Protein 7ZUG (pdb70)

Sequence (86 aa):
NDDGFVRLRGLPFGCSKEEIVQQFFSSGLEIVPNNGITLPPVVDDFQQGRRSTGEEAFVQFASQQEIAEEKALKKHKKERRIGHRYIEIFKSSRRAEVRRTH

Radius of gyration: 11.59 Å; Cα 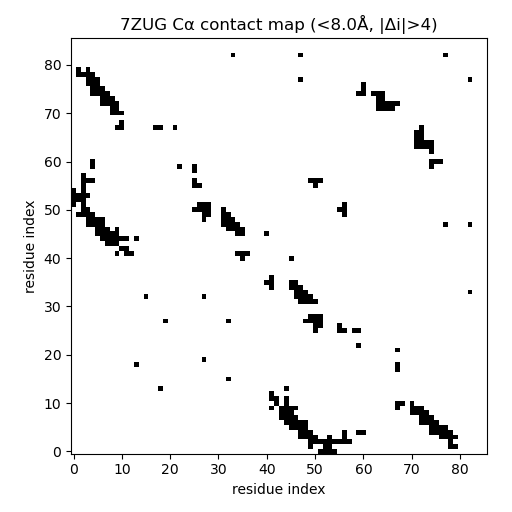contacts (8 Å, |Δi|>4): 181; chains: 1; bounding box: 26×24×28 Å

Structure (mmCIF, N/CA/C/O backbone):
data_7ZUG
#
_entry.id   7ZUG
#
_cell.length_a   81.295
_cell.length_b   81.295
_cell.length_c   30.322
_cell.angle_alpha   90.000
_cell.angle_beta   90.000
_cell.angle_gamma   120.000
#
_symmetry.space_group_name_H-M   'P 62'
#
loop_
_entity.id
_entity.type
_entity.pdbx_description
1 polymer 'Heterogeneous nuclear ribonucleoprotein H, N-terminally processed'
2 non-polymer 'IODIDE ION'
3 non-polymer 'SODIUM ION'
4 non-polymer 'CHLORIDE ION'
5 water water
#
loop_
_atom_site.group_PDB
_atom_site.id
_atom_site.type_symbol
_atom_site.label_atom_id
_atom_site.label_alt_id
_atom_site.label_comp_id
_atom_site.label_asym_id
_atom_site.label_entity_id
_atom_site.label_seq_id
_atom_site.pdbx_PDB_ins_code
_atom_site.Cartn_x
_atom_site.Cartn_y
_atom_site.Cartn_z
_atom_site.occupancy
_atom_site.B_iso_or_equiv
_atom_site.auth_seq_id
_atom_site.auth_comp_id
_atom_site.auth_asym_id
_atom_site.auth_atom_id
_atom_site.pdbx_PDB_model_num
ATOM 1 N N . ASN A 1 17 ? 67.216 14.093 7.521 1.000 89.896 17 ASN AAA N 1
ATOM 2 C CA . ASN A 1 17 ? 66.226 15.196 7.715 1.000 79.712 17 ASN AAA CA 1
ATOM 3 C C . ASN A 1 17 ? 65.880 15.808 6.351 1.000 76.830 17 ASN AAA C 1
ATOM 4 O O . ASN A 1 17 ? 66.465 16.860 6.004 1.000 81.968 17 ASN AAA O 1
ATOM 15 N N . ASP A 1 18 ? 64.963 15.164 5.616 1.000 67.275 18 ASP AAA N 1
ATOM 16 C CA A ASP A 1 18 ? 64.462 15.652 4.297 0.700 53.019 18 ASP AAA CA 1
ATOM 17 C CA B ASP A 1 18 ? 64.439 15.647 4.309 0.300 53.314 18 ASP AAA CA 1
ATOM 18 C C . ASP A 1 18 ? 63.900 17.077 4.487 1.000 43.929 18 ASP AAA C 1
ATOM 19 O O . ASP A 1 18 ? 64.405 17.989 3.803 1.000 51.091 18 ASP AAA O 1
ATOM 35 N N . GLY A 1 19 ? 62.919 17.253 5.383 1.000 33.846 19 GLY AAA N 1
ATOM 36 C CA . GLY A 1 19 ? 62.355 18.542 5.827 1.000 28.063 19 GLY AAA CA 1
ATOM 37 C C . GLY A 1 19 ? 61.372 19.192 4.859 1.000 24.313 19 GLY AAA C 1
ATOM 38 O O . GLY A 1 19 ? 61.188 20.403 4.928 1.000 23.786 19 GLY AAA O 1
ATOM 42 N N . PHE A 1 20 ? 60.716 18.453 3.980 1.000 24.610 20 PHE AAA N 1
ATOM 43 C CA . PHE A 1 20 ? 59.835 19.063 2.961 1.000 23.303 20 PHE AAA CA 1
ATOM 44 C C . PHE A 1 20 ? 58.380 18.990 3.420 1.000 22.742 20 PHE AAA C 1
ATOM 45 O O . PHE A 1 20 ? 57.920 17.917 3.881 1.000 23.690 20 PHE AAA O 1
ATOM 62 N N . VAL A 1 21 ? 57.641 20.075 3.202 1.000 20.958 21 VAL AAA N 1
ATOM 63 C CA . VAL A 1 21 ? 56.159 20.128 3.307 1.000 20.998 21 VAL AAA CA 1
ATOM 64 C C . VAL A 1 21 ? 55.570 20.663 2.009 1.000 19.302 21 VAL AAA C 1
ATOM 65 O O . VAL A 1 21 ? 56.294 21.296 1.209 1.000 20.092 21 VAL AAA O 1
ATOM 78 N N . ARG A 1 22 ? 54.299 20.361 1.804 1.000 19.397 22 ARG AAA N 1
ATOM 79 C CA . ARG A 1 22 ? 53.517 20.864 0.687 1.000 20.623 22 ARG AAA CA 1
ATOM 80 C C . ARG A 1 22 ? 52.382 21.712 1.236 1.000 19.309 22 ARG AAA C 1
ATOM 81 O O . ARG A 1 22 ? 51.756 21.354 2.238 1.000 20.772 22 ARG AAA O 1
ATOM 102 N N . LEU A 1 23 ?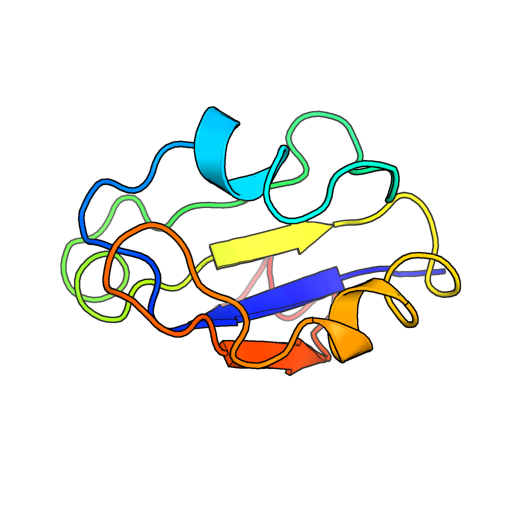 52.160 22.872 0.619 1.000 18.198 23 LEU AAA N 1
ATOM 103 C CA . LEU A 1 23 ? 51.096 23.808 1.016 1.000 18.352 23 LEU AAA CA 1
ATOM 104 C C . LEU A 1 23 ? 50.008 23.729 -0.030 1.000 18.850 23 LEU AAA C 1
ATOM 105 O O . LEU A 1 23 ? 50.277 23.446 -1.192 1.000 19.827 23 LEU AAA O 1
ATOM 121 N N . ARG A 1 24 ? 48.807 24.067 0.428 1.000 19.162 24 ARG AAA N 1
ATOM 122 C CA . ARG A 1 24 ? 47.686 24.271 -0.481 1.000 21.285 24 ARG AAA CA 1
ATOM 123 C C . ARG A 1 24 ? 46.860 25.410 0.090 1.000 19.307 24 ARG AAA C 1
ATOM 124 O O . ARG A 1 24 ? 46.804 25.595 1.335 1.000 20.745 24 ARG AAA O 1
ATOM 145 N N . GLY A 1 25 ? 46.171 26.167 -0.776 1.000 21.885 25 GLY AAA N 1
ATOM 146 C CA . GLY A 1 25 ? 45.305 27.268 -0.332 1.000 24.110 25 GLY AAA CA 1
ATOM 147 C C . GLY A 1 25 ? 45.986 28.629 -0.282 1.000 22.515 25 GLY AAA C 1
ATOM 148 O O . GLY A 1 25 ? 45.360 29.626 0.139 1.000 23.589 25 GLY AAA O 1
ATOM 152 N N . LEU A 1 26 ? 47.261 28.706 -0.664 1.000 19.170 26 LEU AAA N 1
ATOM 153 C CA . LEU A 1 26 ? 47.867 30.066 -0.667 1.000 18.806 26 LEU AAA CA 1
ATOM 154 C C . LEU A 1 26 ? 47.028 30.995 -1.541 1.000 18.673 26 LEU AAA C 1
ATOM 155 O O . LEU A 1 26 ? 46.592 30.616 -2.608 1.000 18.938 26 LEU AAA O 1
ATOM 171 N N . PRO A 1 27 ? 46.902 32.270 -1.169 1.000 18.698 27 PRO AAA N 1
ATOM 172 C CA . PRO A 1 27 ? 46.370 33.292 -2.053 1.000 19.918 27 PRO AAA CA 1
ATOM 173 C C . PRO A 1 27 ? 47.050 33.275 -3.422 1.000 19.515 27 PRO AAA C 1
ATOM 174 O O . PRO A 1 27 ? 48.250 33.030 -3.522 1.000 20.979 27 PRO AAA O 1
ATOM 185 N N . PHE A 1 28 ? 46.262 33.556 -4.453 1.000 22.091 28 PHE AAA N 1
ATOM 186 C CA . PHE A 1 28 ? 46.826 33.733 -5.801 1.000 22.636 28 PHE AAA CA 1
ATOM 187 C C . PHE A 1 28 ? 47.874 34.868 -5.734 1.000 23.308 28 PHE AAA C 1
ATOM 188 O O . PHE A 1 28 ? 47.601 35.980 -5.212 1.000 27.660 28 PHE AAA O 1
ATOM 205 N N . GLY A 1 29 ? 49.045 34.603 -6.258 1.000 28.052 29 GLY AAA N 1
ATOM 206 C CA . GLY A 1 29 ? 50.124 35.621 -6.196 1.000 30.482 29 GLY AAA CA 1
ATOM 207 C C . GLY A 1 29 ? 50.702 35.865 -4.792 1.000 28.293 29 GLY AAA C 1
ATOM 208 O O . GLY A 1 29 ? 51.505 36.811 -4.614 1.000 28.887 29 GLY AAA O 1
ATOM 212 N N . CYS A 1 30 ? 50.445 34.984 -3.827 1.000 22.716 30 CYS AAA N 1
ATOM 213 C CA . CYS A 1 30 ? 51.131 34.961 -2.517 1.000 20.654 30 CYS AAA CA 1
ATOM 214 C C . CYS A 1 30 ? 52.625 35.079 -2.729 1.000 20.980 30 CYS AAA C 1
ATOM 215 O O . CYS A 1 30 ? 53.197 34.402 -3.582 1.000 24.239 30 CYS AAA O 1
ATOM 223 N N . SER A 1 31 ? 53.242 35.907 -1.928 1.000 20.060 31 SER AAA N 1
ATOM 224 C CA . SER A 1 31 ? 54.679 36.185 -2.047 1.000 19.520 31 SER AAA CA 1
ATOM 225 C C . SER A 1 31 ? 55.500 35.255 -1.131 1.000 17.130 31 SER AAA C 1
ATOM 226 O O . SER A 1 31 ? 55.065 34.821 -0.074 1.000 18.085 31 SER AAA O 1
ATOM 234 N N . LYS A 1 32 ? 56.788 35.094 -1.439 1.000 18.051 32 LYS AAA N 1
ATOM 235 C CA . LYS A 1 32 ? 57.717 34.374 -0.528 1.000 16.997 32 LYS AAA CA 1
ATOM 236 C C . LYS A 1 32 ? 57.809 35.078 0.836 1.000 16.540 32 LYS AAA C 1
ATOM 237 O O . LYS A 1 32 ? 57.927 34.444 1.875 1.000 16.860 32 LYS AAA O 1
ATOM 256 N N . GLU A 1 33 ? 57.727 36.435 0.836 1.000 17.665 33 GLU AAA N 1
ATOM 257 C CA . GLU A 1 33 ? 57.798 37.219 2.103 1.000 16.670 33 GLU AAA CA 1
ATOM 258 C C . GLU A 1 33 ? 56.692 36.718 3.034 1.000 16.036 33 GLU AAA C 1
ATOM 259 O O . GLU A 1 33 ? 56.893 36.528 4.235 1.000 17.538 33 GLU AAA O 1
ATOM 271 N N . GLU A 1 34 ? 55.491 36.562 2.489 1.000 16.396 34 GLU AAA N 1
ATOM 272 C CA . GLU A 1 34 ? 54.327 36.123 3.285 1.000 16.642 34 GLU AAA CA 1
ATOM 273 C C . GLU A 1 34 ? 54.503 34.674 3.780 1.000 16.773 34 GLU AAA C 1
ATOM 274 O O . GLU A 1 34 ? 54.217 34.403 4.917 1.000 17.358 34 GLU AAA O 1
ATOM 286 N N . ILE A 1 35 ? 55.077 33.825 2.937 1.000 16.978 35 ILE AAA N 1
ATOM 287 C CA . ILE A 1 35 ? 55.221 32.393 3.320 1.000 17.679 35 ILE AAA CA 1
ATOM 288 C C . ILE A 1 35 ? 56.303 32.249 4.379 1.000 16.801 35 ILE AAA C 1
ATOM 289 O O . ILE A 1 35 ? 56.127 31.541 5.401 1.000 17.525 35 ILE AAA O 1
ATOM 305 N N . VAL A 1 36 ? 57.430 32.949 4.222 1.000 15.649 36 VAL AAA N 1
ATOM 306 C CA . VAL A 1 36 ? 58.494 32.849 5.254 1.000 16.598 36 VAL AAA CA 1
ATOM 307 C C . VAL A 1 36 ? 57.969 33.335 6.608 1.000 16.790 36 VAL AAA C 1
ATOM 308 O O . VAL A 1 36 ? 58.181 32.724 7.661 1.000 17.844 36 VAL AAA O 1
ATOM 321 N N . GLN A 1 37 ? 57.289 34.490 6.614 1.000 17.279 37 GLN AAA N 1
ATOM 322 C CA A GLN A 1 37 ? 56.816 35.085 7.883 0.500 17.401 37 GLN AAA CA 1
ATOM 323 C CA B GLN A 1 37 ? 56.812 35.089 7.878 0.500 17.337 37 GLN AAA CA 1
ATOM 324 C C . GLN A 1 37 ? 55.696 34.240 8.488 1.000 16.069 37 GLN AAA C 1
ATOM 325 O O . GLN A 1 37 ? 55.616 34.166 9.717 1.000 18.690 37 GLN AAA O 1
ATOM 351 N N . PHE A 1 38 ? 54.912 33.578 7.650 1.000 17.138 38 PHE AAA N 1
ATOM 352 C CA . PHE A 1 38 ? 53.918 32.596 8.139 1.000 17.626 38 PHE AAA CA 1
ATOM 353 C C . PHE A 1 38 ? 54.622 31.528 8.973 1.000 17.130 38 PHE AAA C 1
ATOM 354 O O . PHE A 1 38 ? 54.115 31.084 9.982 1.000 19.803 38 PHE AAA O 1
ATOM 371 N N . PHE A 1 39 ? 55.831 31.142 8.545 1.000 17.534 39 PHE AAA N 1
ATOM 372 C CA . PHE A 1 39 ? 56.655 30.127 9.240 1.000 18.335 39 PHE AAA CA 1
ATOM 373 C C . PHE A 1 39 ? 57.727 30.772 10.105 1.000 21.139 39 PHE AAA C 1
ATOM 374 O O . PHE A 1 39 ? 58.829 30.229 10.294 1.000 20.058 39 PHE AAA O 1
ATOM 391 N N . SER A 1 40 ? 57.472 31.943 10.663 1.000 22.224 40 SER AAA N 1
ATOM 392 C CA A SER A 1 40 ? 58.515 32.706 11.398 0.650 23.705 40 SER AAA CA 1
ATOM 393 C CA B SER A 1 40 ? 58.501 32.707 11.414 0.350 24.604 40 SER AAA CA 1
ATOM 394 C C . SER A 1 40 ? 59.169 31.790 12.443 1.000 23.208 40 SER AAA C 1
ATOM 395 O O . SER A 1 40 ? 58.461 31.236 13.226 1.000 25.427 40 SER AAA O 1
ATOM 409 N N . GLY A 1 41 ? 60.507 31.790 12.522 1.000 25.861 41 GLY AAA N 1
ATOM 410 C CA . GLY A 1 41 ? 61.274 31.020 13.521 1.000 27.884 41 GLY AAA CA 1
ATOM 411 C C . GLY A 1 41 ? 61.458 29.564 13.142 1.000 30.243 41 GLY AAA C 1
ATOM 412 O O . GLY A 1 41 ? 62.143 28.836 13.900 1.000 31.617 41 GLY AAA O 1
ATOM 416 N N . LEU A 1 42 ? 60.943 29.142 11.999 1.000 23.066 42 LEU AAA N 1
ATOM 417 C CA . LEU A 1 42 ? 61.201 27.798 11.463 1.000 21.322 42 LEU AAA CA 1
ATOM 418 C C . LEU A 1 42 ? 62.069 27.969 10.230 1.000 20.176 42 LEU AAA C 1
ATOM 419 O O . LEU A 1 42 ? 61.582 28.425 9.214 1.000 23.261 42 LEU AAA O 1
ATOM 435 N N . GLU A 1 43 ? 63.330 27.556 10.328 1.000 20.338 43 GLU AAA N 1
ATOM 436 C CA . GLU A 1 43 ? 64.350 27.861 9.325 1.000 21.810 43 GLU AAA CA 1
ATOM 437 C C . GLU A 1 43 ? 64.065 27.159 8.003 1.000 19.303 43 GLU AAA C 1
ATOM 438 O O . GLU A 1 43 ? 63.981 25.916 7.946 1.000 21.191 43 GLU AAA O 1
ATOM 450 N N . ILE A 1 44 ? 63.945 27.955 6.961 1.000 19.204 44 ILE AAA N 1
ATOM 451 C CA . ILE A 1 44 ? 63.781 27.516 5.569 1.000 18.144 44 ILE AAA CA 1
ATOM 452 C C . ILE A 1 44 ? 65.141 27.610 4.901 1.000 19.373 44 ILE AAA C 1
ATOM 453 O O . ILE A 1 44 ? 65.840 28.612 5.067 1.000 20.246 44 ILE AAA O 1
ATOM 469 N N . VAL A 1 45 ? 65.492 26.616 4.112 1.000 20.353 45 VAL AAA N 1
ATOM 470 C CA . VAL A 1 45 ? 66.818 26.664 3.466 1.000 21.604 45 VAL AAA CA 1
ATOM 471 C C . VAL A 1 45 ? 66.793 27.709 2.367 1.000 20.432 45 VAL AAA C 1
ATOM 472 O O . VAL A 1 45 ? 65.726 28.172 1.947 1.000 19.770 45 VAL AAA O 1
ATOM 485 N N . PRO A 1 46 ? 67.974 28.164 1.889 1.000 21.039 46 PRO AAA N 1
ATOM 486 C CA . PRO A 1 46 ? 67.996 29.085 0.751 1.000 21.349 46 PRO AAA CA 1
ATOM 487 C C . PRO A 1 46 ? 67.228 28.574 -0.469 1.000 21.002 46 PRO AAA C 1
ATOM 488 O O . PRO A 1 46 ? 67.298 27.386 -0.816 1.000 22.408 46 PRO AAA O 1
ATOM 499 N N . ASN A 1 47 ? 66.366 29.432 -1.025 1.000 21.198 47 ASN AAA N 1
ATOM 500 C CA A ASN A 1 47 ? 65.508 29.055 -2.174 0.700 21.868 47 ASN AAA CA 1
ATOM 501 C CA B ASN A 1 47 ? 65.505 29.059 -2.167 0.300 20.909 47 ASN AAA CA 1
ATOM 502 C C . ASN A 1 47 ? 64.615 27.876 -1.761 1.000 19.836 47 ASN AAA C 1
ATOM 503 O O . ASN A 1 47 ? 64.188 27.157 -2.656 1.000 22.086 47 ASN AAA O 1
ATOM 523 N N . GLY A 1 48 ? 64.315 27.752 -0.465 1.000 18.646 48 GLY AAA N 1
ATOM 524 C CA . GLY A 1 48 ? 63.546 26.597 0.025 1.000 18.720 48 GLY AAA CA 1
ATOM 525 C C . GLY A 1 48 ? 62.066 26.629 -0.317 1.000 19.066 48 GLY AAA C 1
ATOM 526 O O . GLY A 1 48 ? 61.431 25.581 -0.154 1.000 19.034 48 GLY AAA O 1
ATOM 530 N N . ILE A 1 49 ? 61.525 27.732 -0.801 1.000 18.168 49 ILE AAA N 1
ATOM 531 C CA . ILE A 1 49 ? 60.108 27.780 -1.240 1.000 17.455 49 ILE AAA CA 1
ATOM 532 C C . ILE A 1 49 ? 60.060 27.603 -2.741 1.000 18.779 49 ILE AAA C 1
ATOM 533 O O . ILE A 1 49 ? 60.655 28.422 -3.472 1.000 20.352 49 ILE AAA O 1
ATOM 549 N N . THR A 1 50 ? 59.387 26.542 -3.191 1.000 17.854 50 THR AAA N 1
ATOM 550 C CA . THR A 1 50 ? 59.196 26.270 -4.619 1.000 20.249 50 THR AAA CA 1
ATOM 551 C C . THR A 1 50 ? 57.749 26.612 -4.987 1.000 20.321 50 THR AAA C 1
ATOM 552 O O . THR A 1 50 ? 56.821 25.988 -4.479 1.000 21.632 50 THR AAA O 1
ATOM 563 N N . LEU A 1 51 ? 57.582 27.621 -5.817 1.000 22.625 51 LEU AAA N 1
ATOM 564 C CA . LEU A 1 51 ? 56.252 28.095 -6.295 1.000 22.035 51 LEU AAA CA 1
ATOM 565 C C . LEU A 1 51 ? 55.943 27.510 -7.663 1.000 23.142 51 LEU AAA C 1
ATOM 566 O O . LEU A 1 51 ? 56.838 27.312 -8.474 1.000 31.181 51 LEU AAA O 1
ATOM 582 N N A PRO A 1 52 ? 54.667 27.208 -7.960 0.500 23.058 52 PRO AAA N 1
ATOM 583 N N B PRO A 1 52 ? 54.649 27.258 -7.980 0.500 23.398 52 PRO AAA N 1
ATOM 584 C CA A PRO A 1 5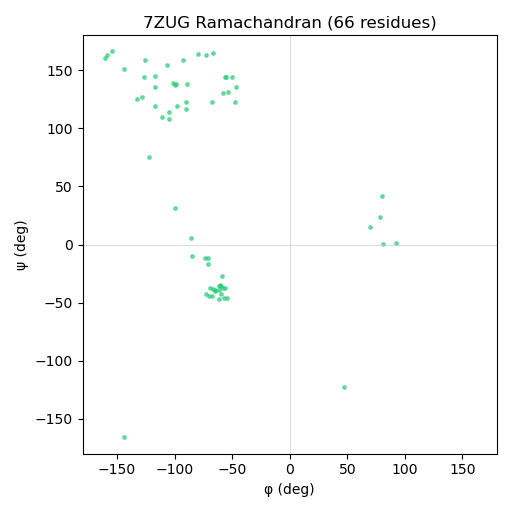2 ? 54.256 26.946 -9.328 0.500 24.250 52 PRO AAA CA 1
ATOM 585 C CA B PRO A 1 52 ? 54.230 26.470 -9.148 0.500 23.818 52 PRO AAA CA 1
ATOM 586 C C A PRO A 1 52 ? 54.482 28.240 -10.115 0.500 21.259 52 PRO AAA C 1
ATOM 587 C C B PRO A 1 52 ? 54.330 27.190 -10.501 0.500 18.915 52 PRO AAA C 1
ATOM 588 O O A PRO A 1 52 ? 54.283 29.326 -9.568 0.500 24.049 52 PRO AAA O 1
ATOM 589 O O B PRO A 1 52 ? 54.183 28.385 -10.529 0.500 21.344 52 PRO AAA O 1
ATOM 610 N N A VAL A 1 53 ? 54.944 28.095 -11.351 0.500 22.245 53 VAL AAA N 1
ATOM 611 N N B VAL A 1 53 ? 54.535 26.430 -11.589 0.500 22.384 53 VAL AAA N 1
ATOM 612 C CA A VAL A 1 53 ? 54.959 29.192 -12.354 0.500 27.092 53 VAL AAA CA 1
ATOM 613 C CA B VAL A 1 53 ? 54.788 27.018 -12.942 0.500 24.052 53 VAL AAA CA 1
ATOM 614 C C A VAL A 1 53 ? 53.788 28.980 -13.302 0.500 24.311 53 VAL AAA C 1
ATOM 615 C C B VAL A 1 53 ? 53.450 27.314 -13.616 0.500 19.190 53 VAL AAA C 1
ATOM 616 O O A VAL A 1 53 ? 53.683 29.733 -14.274 0.500 26.915 53 VAL AAA O 1
ATOM 617 O O B VAL A 1 53 ? 53.407 28.103 -14.556 0.500 25.424 53 VAL AAA O 1
ATOM 642 N N A ASP A 1 54 ? 52.916 28.021 -13.017 0.500 18.738 54 ASP AAA N 1
ATOM 643 N N B ASP A 1 54 ? 52.389 26.689 -13.144 0.500 18.964 54 ASP AAA N 1
ATOM 644 C CA A ASP A 1 54 ? 51.720 27.751 -13.848 0.500 17.065 54 ASP AAA CA 1
ATOM 645 C CA B ASP A 1 54 ? 51.113 26.635 -13.880 0.500 17.696 54 ASP AAA CA 1
ATOM 646 C C A ASP A 1 54 ? 50.434 28.202 -13.129 0.500 18.834 54 ASP AAA C 1
ATOM 647 C C B ASP A 1 54 ? 50.087 27.513 -13.143 0.500 20.395 54 ASP AAA C 1
ATOM 648 O O A ASP A 1 54 ? 50.394 28.318 -11.912 0.500 18.767 54 ASP AAA O 1
ATOM 649 O O B ASP A 1 54 ? 50.049 27.488 -11.919 0.500 16.169 54 ASP AAA O 1
ATOM 666 N N . PHE A 1 55 ? 49.359 28.335 -13.900 1.000 21.182 55 PHE AAA N 1
ATOM 667 C CA . PHE A 1 55 ? 48.097 28.939 -13.422 1.000 18.837 55 PHE AAA CA 1
ATOM 668 C C . PHE A 1 55 ? 47.288 27.978 -12.533 1.000 18.373 55 PHE AAA C 1
ATOM 669 O O . PHE A 1 55 ? 46.735 28.412 -11.516 1.000 17.169 55 PHE AAA O 1
ATOM 686 N N . GLN A 1 56 ? 47.179 26.680 -12.858 1.000 20.039 56 GLN AAA N 1
ATOM 687 C CA A GLN A 1 56 ? 46.360 25.773 -11.996 0.600 21.441 56 GLN AAA CA 1
ATOM 688 C CA B GLN A 1 56 ? 46.474 25.670 -12.053 0.400 19.509 56 GLN AAA CA 1
ATOM 689 C C . GLN A 1 56 ? 47.059 25.679 -10.632 1.000 19.578 56 GLN AAA C 1
ATOM 690 O O . GLN A 1 56 ? 46.356 25.770 -9.663 1.000 20.108 56 GLN AAA O 1
ATOM 716 N N . GLY A 1 57 ? 48.384 25.511 -10.562 1.000 21.649 57 GLY AAA N 1
ATOM 717 C CA . GLY A 1 57 ? 49.090 25.428 -9.269 1.000 21.421 57 GLY AAA CA 1
ATOM 718 C C . GLY A 1 57 ? 48.912 26.708 -8.482 1.000 17.888 57 GLY AAA C 1
ATOM 719 O O . GLY A 1 57 ? 48.742 26.703 -7.288 1.000 19.573 57 GLY AAA O 1
ATOM 723 N N . ARG A 1 58 ? 48.954 27.835 -9.165 1.000 17.841 58 ARG AAA N 1
ATOM 724 C CA A ARG A 1 58 ? 48.792 29.148 -8.499 0.500 19.153 58 ARG AAA CA 1
ATOM 725 C CA B ARG A 1 58 ? 48.791 29.144 -8.493 0.500 18.891 58 ARG AAA CA 1
ATOM 726 C C . ARG A 1 58 ? 47.347 29.283 -8.013 1.000 18.721 58 ARG AAA C 1
ATOM 727 O O . ARG A 1 58 ? 47.137 29.806 -6.948 1.000 20.578 58 ARG AAA O 1
ATOM 767 N N . SER A 1 59 ? 46.393 28.748 -8.765 1.000 17.467 59 SER AAA N 1
ATOM 768 C CA . SER A 1 59 ? 44.946 28.831 -8.381 1.000 19.365 59 SER AAA CA 1
ATOM 769 C C . SER A 1 59 ? 44.693 27.944 -7.151 1.0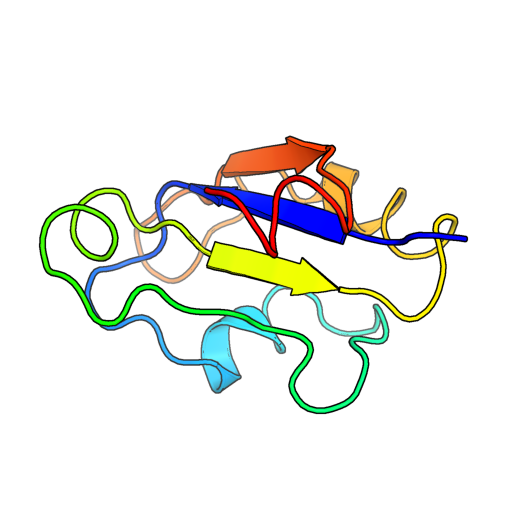00 19.786 59 SER AAA C 1
ATOM 770 O O . SER A 1 59 ? 44.041 28.406 -6.205 1.000 23.059 59 SER AAA O 1
ATOM 778 N N . THR A 1 60 ? 45.245 26.737 -7.148 1.000 21.672 60 THR AAA N 1
ATOM 779 C CA . THR A 1 60 ? 45.224 25.803 -5.985 1.000 25.630 60 THR AAA CA 1
ATOM 780 C C . THR A 1 60 ? 45.912 26.496 -4.798 1.000 22.155 60 THR AAA C 1
ATOM 781 O O . THR A 1 60 ? 45.553 26.286 -3.641 1.000 22.914 60 THR AAA O 1
ATOM 792 N N . GLY A 1 61 ? 46.929 27.264 -5.073 1.000 19.847 61 GLY AAA N 1
ATOM 793 C CA . GLY A 1 61 ? 47.731 27.889 -4.011 1.000 19.347 61 GLY AAA CA 1
ATOM 794 C C . GLY A 1 61 ? 48.712 26.871 -3.458 1.000 17.295 61 GLY AAA C 1
ATOM 795 O O . GLY A 1 61 ? 48.932 26.845 -2.256 1.000 18.183 61 GLY AAA O 1
ATOM 799 N N . GLU A 1 62 ? 49.319 26.088 -4.352 1.000 18.838 62 GLU AAA N 1
ATOM 800 C CA A GLU A 1 62 ? 50.331 25.092 -3.942 0.400 20.280 62 GLU AAA CA 1
ATOM 801 C CA B GLU A 1 62 ? 50.339 25.067 -3.998 0.600 20.002 62 GLU AAA CA 1
ATOM 802 C C . GLU A 1 62 ? 5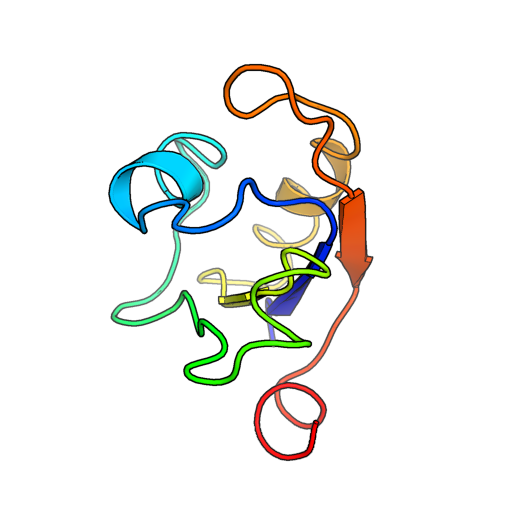1.711 25.714 -3.805 1.000 17.788 62 GLU AAA C 1
ATOM 803 O O . GLU A 1 62 ? 52.021 26.727 -4.453 1.000 20.228 62 GLU AAA O 1
ATOM 825 N N . ALA A 1 63 ? 52.472 25.134 -2.940 1.000 18.570 63 ALA AAA N 1
ATOM 826 C CA . ALA A 1 63 ? 53.918 25.407 -2.867 1.000 17.165 63 ALA AAA CA 1
ATOM 827 C C . ALA A 1 63 ? 54.573 24.243 -2.168 1.000 18.101 63 ALA AAA C 1
ATOM 828 O O . ALA A 1 63 ? 53.873 23.471 -1.493 1.000 19.058 63 ALA AAA O 1
ATOM 835 N N . PHE A 1 64 ? 55.861 24.127 -2.303 1.000 18.701 64 PHE AAA N 1
ATOM 836 C CA . PHE A 1 64 ? 56.631 23.224 -1.441 1.000 19.148 64 PHE AAA CA 1
ATOM 837 C C . PHE A 1 64 ? 57.588 24.090 -0.646 1.000 17.951 64 PHE AAA C 1
ATOM 838 O O . PHE A 1 64 ? 58.074 25.107 -1.140 1.000 18.852 64 PHE AAA O 1
ATOM 855 N N . VAL A 1 65 ? 57.837 23.701 0.584 1.000 17.691 65 VAL AAA N 1
ATOM 856 C CA . VAL A 1 65 ? 58.779 24.369 1.482 1.000 16.698 65 VAL AAA CA 1
ATOM 857 C C . VAL A 1 65 ? 59.738 23.344 2.050 1.000 18.642 65 VAL AAA C 1
ATOM 858 O O . VAL A 1 65 ? 59.307 22.342 2.630 1.000 19.539 65 VAL AAA O 1
ATOM 871 N N . GLN A 1 66 ? 61.020 23.659 1.889 1.000 18.542 66 GLN AAA N 1
ATOM 872 C CA . GLN A 1 66 ? 62.094 22.827 2.445 1.000 19.072 66 GLN AAA CA 1
ATOM 873 C C . GLN A 1 66 ? 62.683 23.526 3.667 1.000 18.451 66 GLN AAA C 1
ATOM 874 O O . GLN A 1 66 ? 63.290 24.601 3.534 1.000 19.887 66 GLN AAA O 1
ATOM 888 N N . PHE A 1 67 ? 62.397 22.991 4.837 1.000 19.462 67 PHE AAA N 1
ATOM 889 C CA . PHE A 1 67 ? 62.969 23.411 6.119 1.000 21.566 67 PHE AAA CA 1
ATOM 890 C C . PHE A 1 67 ? 64.355 22.806 6.266 1.000 22.180 67 PHE AAA C 1
ATOM 891 O O . PHE A 1 67 ? 64.724 21.836 5.609 1.000 23.696 67 PHE AAA O 1
ATOM 908 N N . ALA A 1 68 ? 65.098 23.372 7.201 1.000 21.302 68 ALA AAA N 1
ATOM 909 C CA . ALA A 1 68 ? 66.520 23.007 7.413 1.000 24.611 68 ALA AAA CA 1
ATOM 910 C C . ALA A 1 68 ? 66.673 21.617 8.031 1.000 26.243 68 ALA AAA C 1
ATOM 911 O O . ALA A 1 68 ? 67.791 21.093 7.990 1.000 31.288 68 ALA AAA O 1
ATOM 918 N N . SER A 1 69 ? 65.632 21.045 8.615 1.000 25.973 69 SER AAA N 1
ATOM 919 C CA . SER A 1 69 ? 65.633 19.658 9.147 1.000 27.481 69 SER AAA CA 1
ATOM 920 C C . SER A 1 69 ? 64.209 19.094 9.162 1.000 26.280 69 SER AAA C 1
ATOM 921 O O . SER A 1 69 ? 63.289 19.891 9.112 1.000 25.563 69 SER AAA O 1
ATOM 929 N N . GLN A 1 70 ? 64.063 17.777 9.350 1.000 28.827 70 GLN AAA N 1
ATOM 930 C CA A GLN A 1 70 ? 62.759 17.077 9.530 0.400 29.199 70 GLN AAA CA 1
ATOM 931 C CA B GLN A 1 70 ? 62.706 17.166 9.466 0.600 33.258 70 GLN AAA CA 1
ATOM 932 C C . GLN A 1 70 ? 62.114 17.603 10.815 1.000 29.452 70 GLN AAA C 1
ATOM 933 O O . GLN A 1 70 ? 60.895 17.819 10.838 1.000 29.805 70 GLN AAA O 1
ATOM 959 N N . GLU A 1 71 ? 62.945 17.799 11.852 1.000 29.730 71 GLU AAA N 1
ATOM 960 C CA . GLU A 1 71 ? 62.455 18.259 13.173 1.000 33.201 71 GLU AAA CA 1
ATOM 961 C C . GLU A 1 71 ? 61.761 19.616 12.989 1.000 29.957 71 GLU AAA C 1
ATOM 962 O O . GLU A 1 71 ? 60.674 19.804 13.541 1.000 28.183 71 GLU AAA O 1
ATOM 974 N N . ILE A 1 72 ? 62.345 20.510 12.202 1.000 24.797 72 ILE AAA N 1
ATOM 975 C CA . ILE A 1 72 ? 61.743 21.848 11.924 1.000 22.266 72 ILE AAA CA 1
ATOM 976 C C . ILE A 1 72 ? 60.463 21.649 11.088 1.000 22.017 72 ILE AAA C 1
ATOM 977 O O . ILE A 1 72 ? 59.454 22.279 11.382 1.000 22.286 72 ILE AAA O 1
ATOM 993 N N . ALA A 1 73 ? 60.501 20.793 10.073 1.000 21.930 73 ALA AAA N 1
ATOM 994 C CA . ALA A 1 73 ? 59.330 20.539 9.209 1.000 23.052 73 ALA AAA CA 1
ATOM 995 C C . ALA A 1 73 ? 58.188 19.965 10.054 1.000 24.631 73 ALA AAA C 1
ATOM 996 O O . ALA A 1 73 ? 57.060 20.312 9.793 1.000 23.892 73 ALA AAA O 1
ATOM 1003 N N . GLU A 1 74 ? 58.484 19.139 11.055 1.000 24.943 74 GLU AAA N 1
ATOM 1004 C CA A GLU A 1 74 ? 57.429 18.561 11.923 0.700 28.413 74 GLU AAA CA 1
ATOM 1005 C CA B GLU A 1 74 ? 57.423 18.554 11.915 0.300 27.867 74 GLU AAA CA 1
ATOM 1006 C C . GLU A 1 74 ? 56.722 19.689 12.680 1.000 26.897 74 GLU AAA C 1
ATOM 1007 O O . GLU A 1 74 ? 55.493 19.631 12.851 1.000 31.298 74 GLU AAA O 1
ATOM 1029 N N . LYS A 1 75 ? 57.471 20.683 13.150 1.000 27.460 75 LYS AAA N 1
ATOM 1030 C CA . LYS A 1 75 ? 56.858 21.852 13.807 1.000 24.992 75 LYS AAA CA 1
ATOM 1031 C C . LYS A 1 75 ? 56.007 22.635 12.794 1.000 24.604 75 LYS AAA C 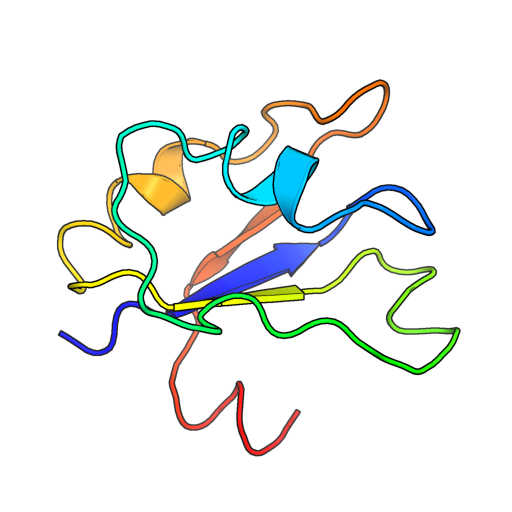1
ATOM 1032 O O . LYS A 1 75 ? 54.931 23.087 13.181 1.000 27.915 75 LYS AAA O 1
ATOM 1051 N N . ALA A 1 76 ? 56.459 22.802 11.551 1.000 22.172 76 ALA AAA N 1
ATOM 1052 C CA . ALA A 1 76 ? 55.697 23.529 10.506 1.000 21.326 76 ALA AAA CA 1
ATOM 1053 C C . ALA A 1 76 ? 54.316 22.868 10.302 1.000 18.849 76 ALA AAA C 1
ATOM 1054 O O . ALA A 1 76 ? 53.342 23.550 10.033 1.000 21.474 76 ALA AAA O 1
ATOM 1061 N N . LEU A 1 77 ? 54.281 21.543 10.375 1.000 21.885 77 LEU AAA N 1
ATOM 1062 C CA . LEU A 1 77 ? 53.017 20.821 10.127 1.000 23.523 77 LEU AAA CA 1
ATOM 1063 C C . LEU A 1 77 ? 51.912 21.276 11.106 1.000 23.756 77 LEU AAA C 1
ATOM 1064 O O . LEU A 1 77 ? 50.731 21.171 10.783 1.000 26.222 77 LEU AAA O 1
ATOM 1080 N N . LYS A 1 78 ? 52.276 21.743 12.293 1.000 24.781 78 LYS AAA N 1
ATOM 1081 C CA . LYS A 1 78 ? 51.290 22.192 13.317 1.000 24.613 78 LYS AAA CA 1
ATOM 1082 C C . LYS A 1 78 ? 50.582 23.496 12.954 1.000 27.321 78 LYS AAA C 1
ATOM 1083 O O . LYS A 1 78 ? 49.614 23.817 13.652 1.000 28.890 78 LYS AAA O 1
ATOM 1102 N N . LYS A 1 79 ? 51.038 24.229 11.946 1.000 21.624 79 LYS AAA N 1
ATOM 1103 C CA . LYS A 1 79 ? 50.454 25.542 11.536 1.000 23.002 79 LYS AAA CA 1
ATOM 1104 C C . LYS A 1 79 ? 49.265 25.341 10.554 1.000 18.681 79 LYS AAA C 1
ATOM 1105 O O . LYS A 1 79 ? 48.766 26.336 10.052 1.000 23.161 79 LYS AAA O 1
ATOM 1124 N N . HIS A 1 80 ? 48.896 24.093 10.337 1.000 23.457 80 HIS AAA N 1
ATOM 1125 C CA . HIS A 1 80 ? 47.762 23.766 9.433 1.000 22.581 80 HIS AAA CA 1
ATOM 1126 C C . HIS A 1 80 ? 46.530 24.634 9.737 1.000 23.842 80 HIS AAA C 1
ATOM 1127 O O . HIS A 1 80 ? 46.162 24.663 10.929 1.000 25.792 80 HIS AAA O 1
ATOM 1142 N N . LYS A 1 81 ? 46.028 25.385 8.749 1.000 25.013 81 LYS AAA N 1
ATOM 1143 C CA A LYS A 1 81 ? 44.794 26.227 8.837 0.600 25.518 81 LYS AAA CA 1
ATOM 1144 C CA B LYS A 1 81 ? 44.798 26.239 8.782 0.400 28.175 81 LYS AAA CA 1
ATOM 1145 C C . LYS A 1 81 ? 45.042 27.593 9.490 1.000 25.412 81 LYS AAA C 1
ATOM 1146 O O . LYS A 1 81 ? 44.051 28.371 9.642 1.000 27.099 81 LYS AAA O 1
ATOM 1182 N N . GLU A 1 82 ? 46.299 27.933 9.815 1.000 21.637 82 GLU AAA N 1
ATOM 1183 C CA . GLU A 1 82 ? 46.598 29.338 10.121 1.000 23.877 82 GLU AAA CA 1
ATOM 1184 C C . GLU A 1 82 ? 46.410 30.102 8.814 1.000 18.140 82 GLU AAA C 1
ATOM 1185 O O . GLU A 1 82 ? 46.445 29.433 7.682 1.000 21.975 82 GLU AAA O 1
ATOM 1197 N N . ARG A 1 83 ? 46.320 31.414 8.886 1.000 23.356 83 ARG AAA N 1
ATOM 1198 C CA A ARG A 1 83 ? 45.932 32.235 7.726 0.600 23.731 83 ARG AAA CA 1
ATOM 1199 C CA B ARG A 1 83 ? 45.931 32.223 7.716 0.400 23.039 83 ARG AAA CA 1
ATOM 1200 C C . ARG A 1 83 ? 47.123 32.985 7.134 1.000 23.331 83 ARG AAA C 1
ATOM 1201 O O . ARG A 1 83 ? 48.022 33.345 7.876 1.000 24.458 83 ARG AAA O 1
ATOM 1241 N N . ILE A 1 84 ? 47.051 33.224 5.830 1.000 21.396 84 ILE AAA N 1
ATOM 1242 C CA . ILE A 1 84 ? 47.717 34.350 5.140 1.000 24.243 84 ILE AAA CA 1
ATOM 1243 C C . ILE A 1 84 ? 46.557 35.177 4.583 1.000 23.545 84 ILE AAA C 1
ATOM 1244 O O . ILE A 1 84 ? 45.780 34.599 3.753 1.000 25.369 84 ILE AAA O 1
ATOM 1260 N N . GLY A 1 85 ? 46.443 36.425 5.015 1.000 25.454 85 GLY AAA N 1
ATOM 1261 C CA . GLY A 1 85 ? 45.267 37.253 4.742 1.000 26.334 85 GLY AAA CA 1
ATOM 1262 C C . GLY A 1 85 ? 44.004 36.462 5.029 1.000 26.971 85 GLY AAA C 1
ATOM 1263 O O . GLY A 1 85 ? 43.829 35.907 6.138 1.000 32.319 85 GLY AAA O 1
ATOM 1267 N N . HIS A 1 86 ? 43.158 36.340 4.029 1.000 29.233 86 HIS AAA N 1
ATOM 1268 C CA . HIS A 1 86 ? 41.805 35.743 4.159 1.000 30.277 86 HIS AAA CA 1
ATOM 1269 C C . HIS A 1 86 ? 41.858 34.212 4.041 1.000 29.851 86 HIS AAA C 1
ATOM 1270 O O . HIS A 1 86 ? 40.826 33.558 4.197 1.000 36.972 86 HIS AAA O 1
ATOM 1285 N N . ARG A 1 87 ? 42.996 33.635 3.657 1.000 25.762 87 ARG AAA N 1
ATOM 1286 C CA . ARG A 1 87 ? 43.058 32.213 3.267 1.000 22.429 87 ARG AAA CA 1
ATOM 1287 C C . ARG A 1 87 ? 43.628 31.357 4.399 1.000 25.019 87 ARG AAA C 1
ATOM 1288 O O . ARG A 1 87 ? 44.535 31.758 5.088 1.000 24.453 87 ARG AAA O 1
ATOM 1309 N N . TYR A 1 88 ? 43.023 30.202 4.579 1.000 23.145 88 TYR AAA N 1
ATOM 1310 C CA . TYR A 1 88 ? 43.429 29.179 5.532 1.000 23.041 88 TYR AAA CA 1
ATOM 1311 C C . TYR A 1 88 ? 44.407 28.268 4.801 1.000 23.464 88 TYR AAA C 1
ATOM 1312 O O . TYR A 1 88 ? 44.065 27.700 3.763 1.000 29.123 88 TYR AAA O 1
ATOM 1330 N N . ILE A 1 89 ? 45.647 28.225 5.263 1.000 20.783 89 ILE AAA N 1
ATOM 1331 C CA . ILE A 1 89 ? 46.722 27.497 4.555 1.000 18.601 89 ILE AAA CA 1
ATOM 1332 C C . ILE A 1 89 ? 46.777 26.040 5.047 1.000 19.900 89 ILE AAA C 1
ATOM 1333 O O . ILE A 1 89 ? 46.947 25.799 6.249 1.000 23.706 89 ILE AAA O 1
ATOM 1349 N N . GLU A 1 90 ? 46.632 25.088 4.129 1.000 21.628 90 GLU AAA N 1
ATOM 1350 C CA . GLU A 1 90 ? 46.711 23.647 4.381 1.000 20.867 90 GLU AAA CA 1
ATOM 1351 C C . GLU A 1 90 ? 48.153 23.179 4.227 1.000 21.143 90 GLU AAA C 1
ATOM 1352 O O . GLU A 1 90 ? 48.827 23.613 3.304 1.000 20.847 90 GLU AAA O 1
ATOM 1364 N N . ILE A 1 91 ? 48.574 22.322 5.131 1.000 20.192 91 ILE AAA N 1
ATOM 1365 C CA . ILE A 1 91 ? 49.993 21.906 5.239 1.000 19.024 91 ILE AAA CA 1
ATOM 1366 C C . ILE A 1 91 ? 50.058 20.389 5.345 1.000 21.261 91 ILE AAA C 1
ATOM 1367 O O . ILE A 1 91 ? 49.433 19.814 6.219 1.000 21.641 91 ILE AAA O 1
ATOM 1383 N N . PHE A 1 92 ? 50.822 19.804 4.450 1.000 19.709 92 PHE AAA N 1
ATOM 1384 C CA . PHE A 1 92 ? 50.926 18.357 4.265 1.000 22.396 92 PHE AAA CA 1
ATOM 1385 C C . PHE A 1 92 ? 52.383 17.898 4.313 1.000 21.428 92 PHE AAA C 1
ATOM 1386 O O . PHE A 1 92 ? 53.286 18.607 3.817 1.000 24.5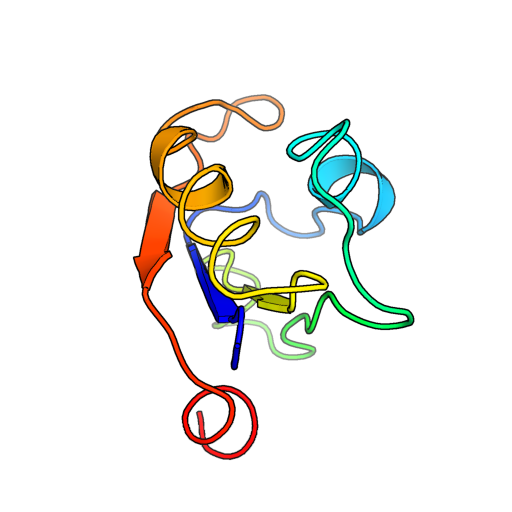54 92 PHE AAA O 1
ATOM 1403 N N . LYS A 1 93 ? 52.636 16.723 4.867 1.000 25.780 93 LYS AAA N 1
ATOM 1404 C CA . LYS A 1 93 ? 53.940 16.077 4.696 1.000 27.232 93 LYS AAA CA 1
ATOM 1405 C C . LYS A 1 93 ? 54.262 15.929 3.206 1.000 30.190 93 LYS AAA C 1
ATOM 1406 O O . LYS A 1 93 ? 53.338 15.708 2.399 1.000 28.152 93 LYS AAA O 1
ATOM 1425 N N . SER A 1 94 ? 55.538 16.086 2.863 1.000 25.968 94 SER AAA N 1
ATOM 1426 C CA . SER A 1 94 ? 56.073 15.936 1.490 1.000 28.599 94 SER AAA CA 1
ATOM 1427 C C . SER A 1 94 ? 57.472 15.305 1.529 1.000 30.427 94 SER AAA C 1
ATOM 1428 O O . SER A 1 94 ? 57.853 14.749 2.582 1.000 31.791 94 SER AAA O 1
ATOM 1436 N N . SER A 1 95 ? 58.211 15.372 0.412 1.000 29.464 95 SER AAA N 1
ATOM 1437 C CA . SER A 1 95 ? 59.540 14.737 0.218 1.000 32.964 95 SER AAA CA 1
ATOM 1438 C C . SER A 1 95 ? 60.298 15.394 -0.940 1.000 32.501 95 SER AAA C 1
ATOM 1439 O O . SER A 1 95 ? 59.630 16.007 -1.802 1.000 35.646 95 SER AAA O 1
ATOM 1447 N N . ARG A 1 96 ? 61.625 15.217 -0.993 1.000 35.899 96 ARG AAA N 1
ATOM 1448 C CA A ARG A 1 96 ? 62.484 15.730 -2.094 0.500 36.299 96 ARG AAA CA 1
ATOM 1449 C CA B ARG A 1 96 ? 62.483 15.731 -2.094 0.500 36.945 96 ARG AAA CA 1
ATOM 1450 C C . ARG A 1 96 ? 61.951 15.184 -3.420 1.000 41.812 96 ARG AAA C 1
ATOM 1451 O O . ARG A 1 96 ? 61.841 15.971 -4.369 1.000 52.540 96 ARG AAA O 1
ATOM 1491 N N . ALA A 1 97 ? 61.620 13.896 -3.445 1.000 43.946 97 ALA AAA N 1
ATOM 1492 C CA . ALA A 1 97 ? 61.112 13.178 -4.637 1.000 45.360 97 ALA AAA CA 1
ATOM 1493 C C . ALA A 1 97 ? 59.890 13.913 -5.181 1.000 43.564 97 ALA AAA C 1
ATOM 1494 O O . ALA A 1 97 ? 59.818 14.174 -6.398 1.000 44.522 97 ALA AAA O 1
ATOM 1501 N N . GLU A 1 98 ? 58.973 14.283 -4.295 1.000 42.136 98 GLU AAA N 1
ATOM 1502 C CA . GLU A 1 98 ? 57.705 14.909 -4.719 1.000 35.127 98 GLU AAA CA 1
ATOM 1503 C C . GLU A 1 98 ? 57.971 16.318 -5.269 1.000 40.560 98 GLU AAA C 1
ATOM 1504 O O . GLU A 1 98 ? 57.282 16.717 -6.208 1.000 42.671 98 GLU AAA O 1
ATOM 1516 N N . VAL A 1 99 ? 58.904 17.070 -4.684 1.000 40.278 99 VAL AAA N 1
ATOM 1517 C CA . VAL A 1 99 ? 59.220 18.455 -5.144 1.000 42.270 99 VAL AAA CA 1
ATOM 1518 C C . VAL A 1 99 ? 59.806 18.396 -6.554 1.000 50.349 99 VAL AAA C 1
ATOM 1519 O O . VAL A 1 99 ? 59.482 19.285 -7.349 1.000 59.342 99 VAL AAA O 1
ATOM 1532 N N . ARG A 1 100 ? 60.644 17.405 -6.842 1.000 53.959 100 ARG AAA N 1
ATOM 1533 C CA A ARG A 1 100 ? 61.358 17.310 -8.145 0.500 58.146 100 ARG AAA CA 1
ATOM 1534 C CA B ARG A 1 100 ? 61.361 17.302 -8.146 0.500 60.759 100 ARG AAA CA 1
ATOM 1535 C C . ARG A 1 100 ? 60.386 16.793 -9.215 1.000 61.342 100 ARG AAA C 1
ATOM 1536 O O . ARG A 1 100 ? 60.424 17.324 -10.344 1.000 75.279 100 ARG AAA O 1
ATOM 1576 N N . THR A 1 101 ? 59.547 15.816 -8.868 1.000 59.549 101 THR AAA N 1
ATOM 1577 C CA . THR A 1 101 ? 58.594 15.172 -9.809 1.000 60.516 101 THR AAA CA 1
ATOM 1578 C C . THR A 1 101 ? 57.164 15.328 -9.289 1.000 55.429 101 THR AAA C 1
ATOM 1579 O O . THR A 1 101 ? 56.614 14.346 -8.774 1.000 64.089 101 THR AAA O 1
ATOM 1590 N N . HIS A 1 102 ? 56.608 16.531 -9.417 1.000 36.916 102 HIS AAA N 1
ATOM 1591 C CA . HIS A 1 102 ? 55.181 16.863 -9.170 1.000 39.157 102 HIS AAA CA 1
ATOM 1592 C C . HIS A 1 102 ? 54.597 17.502 -10.431 1.000 48.771 102 HIS AAA C 1
ATOM 1593 O O . HIS A 1 102 ? 53.397 17.615 -10.490 1.000 50.886 102 HIS AAA O 1
#

Foldseek 3Di:
DQQKKKKWWAAQVDDPVLVCVLLDPFAFPVVQKAQDPDPVRSVRPMIMTHTPDNVSSVVVQVQQQPDRVPTGMHMGDDGPVVSVPD

Secondary structure (P-SEA, 3-state):
ccbbbbbccccccccaaaaaaaacccccccccbbbbccaaaaaaccbbbbcccaaaaaaaaaccccccccbbbbbbbccaaaaacc

Nearest PDB structures (foldseek):
  7zug-assembly1_AAA  TM=1.012E+00  e=1.317E-18  Homo sapiens
  1wg5-assembly1_A  TM=9.118E-01  e=3.686E-14  Homo sapiens
  6dhs-assembly4_D  TM=9.279E-01  e=3.182E-13  Homo sapiens
  6dhs-assembly3_C  TM=9.226E-01  e=2.781E-13  Homo sapiens
  2kg0-assembly1_A  TM=8.760E-01  e=3.848E-12  Homo sapiens

B-factor: mean 29.4, std 13.29, range [15.65, 107.03]

Solvent-accessible surface area: 5182 Å² total; per-residue (Å²): 135,69,3,9,1,55,1,109,16,4,19,105,50,15,37,82,117,73,0,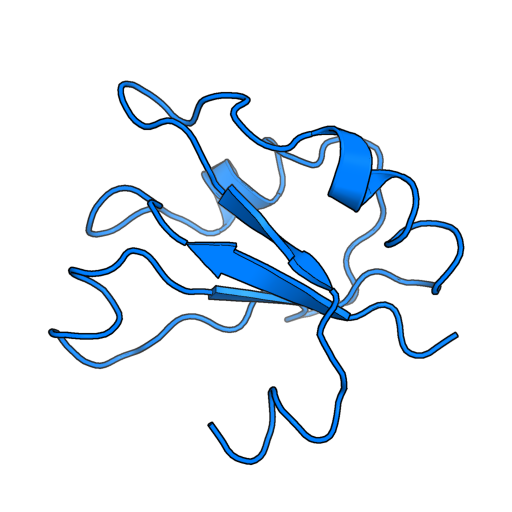71,127,25,1,83,82,24,109,30,35,125,136,7,9,51,63,20,150,78,144,134,6,92,47,35,3,52,0,8,0,34,2,38,18,96,120,34,6,67,95,0,36,168,46,82,105,83,138,14,55,130,78,120,0,37,11,63,150,26,39,112,69,58,9,134,115,144